Protein AF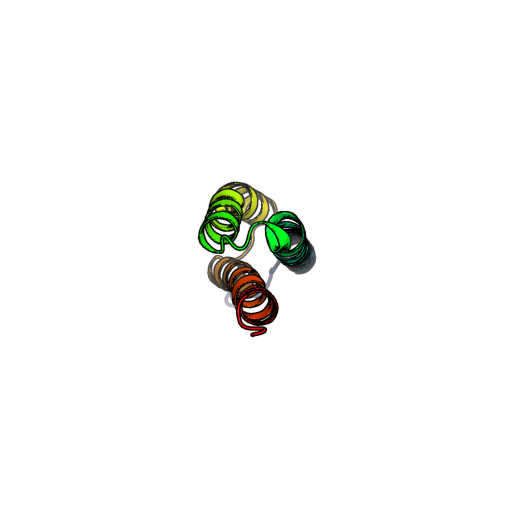-A0AAW8VV98-F1 (afdb_monomer_lite)

Foldseek 3Di:
DDPDPPPDALVVLLVVLLVVLQVQLVVLCVVCLVVLDLVSSVVSLVVCVVVSVVSCVVSVHDPVSSVVSSVVSVVSSVVSSCCSNVVD

Structure (mmCIF, N/CA/C/O backbone):
data_AF-A0AAW8VV98-F1
#
_entry.id   AF-A0AAW8VV98-F1
#
loop_
_atom_site.group_PDB
_atom_site.id
_atom_site.type_symbol
_atom_site.label_atom_id
_atom_site.label_alt_id
_atom_site.label_comp_id
_atom_site.label_asym_id
_atom_site.label_entity_id
_atom_site.label_seq_id
_atom_site.pdbx_PDB_ins_code
_atom_site.Cartn_x
_atom_site.Cartn_y
_atom_site.Cartn_z
_atom_site.occupancy
_atom_site.B_iso_or_equiv
_atom_site.auth_seq_id
_atom_site.auth_comp_id
_atom_site.auth_asym_id
_atom_site.auth_atom_id
_atom_site.pdbx_PDB_model_num
ATOM 1 N N . MET A 1 1 ? -20.405 -4.027 32.222 1.00 43.34 1 MET A N 1
ATOM 2 C CA . MET A 1 1 ? -19.677 -4.758 31.161 1.00 43.34 1 MET A CA 1
ATOM 3 C C . MET A 1 1 ? -18.615 -3.823 30.609 1.00 43.34 1 MET A C 1
ATOM 5 O O . MET A 1 1 ? -18.941 -2.704 30.246 1.00 43.34 1 MET A O 1
ATOM 9 N N . LYS A 1 2 ? -17.342 -4.216 30.690 1.00 43.38 2 LYS A N 1
ATOM 10 C CA . LYS A 1 2 ? -16.190 -3.397 30.288 1.00 43.38 2 LYS A CA 1
ATOM 11 C C . LYS A 1 2 ? -16.199 -3.316 28.757 1.00 43.38 2 LYS A C 1
ATOM 13 O O . LYS A 1 2 ? -16.185 -4.364 28.118 1.00 43.38 2 LYS A O 1
ATOM 18 N N . ASN A 1 3 ? -16.273 -2.116 28.184 1.00 47.97 3 ASN A N 1
ATOM 19 C CA . ASN A 1 3 ? -16.217 -1.910 26.735 1.00 47.97 3 ASN A CA 1
ATOM 20 C C . ASN A 1 3 ? -14.858 -2.403 26.226 1.00 47.97 3 ASN A C 1
ATOM 22 O O . ASN A 1 3 ? -13.851 -1.707 26.346 1.00 47.97 3 ASN A O 1
ATOM 26 N N . LEU A 1 4 ? -14.809 -3.643 25.738 1.00 59.28 4 LEU A N 1
ATOM 27 C CA . LEU A 1 4 ? -13.627 -4.185 25.088 1.00 59.28 4 LEU A CA 1
ATOM 28 C C . LEU A 1 4 ? -13.359 -3.326 23.840 1.00 59.28 4 LEU A C 1
ATOM 30 O O . LEU A 1 4 ? -14.280 -3.076 23.065 1.00 59.28 4 LEU A O 1
ATOM 34 N N . PRO A 1 5 ? -12.117 -2.879 23.602 1.00 56.75 5 PRO A N 1
ATOM 35 C CA . PRO A 1 5 ? -11.784 -2.010 22.467 1.00 56.75 5 PRO A CA 1
ATOM 36 C C . PRO A 1 5 ? -12.051 -2.660 21.094 1.00 56.75 5 PRO A C 1
ATOM 38 O O . PRO A 1 5 ? -11.973 -1.992 20.069 1.00 56.75 5 PRO A O 1
ATOM 41 N N . LEU A 1 6 ? -12.375 -3.957 21.073 1.00 57.94 6 LEU A N 1
ATOM 42 C CA . LEU A 1 6 ? -12.661 -4.774 19.894 1.00 57.94 6 LEU A CA 1
ATOM 43 C C . LEU A 1 6 ? -14.149 -4.797 19.498 1.00 57.94 6 LEU A C 1
ATOM 45 O O . LEU A 1 6 ? -14.470 -5.302 18.428 1.00 57.94 6 LEU A O 1
ATOM 49 N N . THR A 1 7 ? -15.069 -4.281 20.321 1.00 59.72 7 THR A N 1
ATOM 50 C CA . THR A 1 7 ? -16.516 -4.482 20.100 1.00 59.72 7 THR A CA 1
ATOM 51 C C . THR A 1 7 ? -17.093 -3.640 18.951 1.00 59.72 7 THR A C 1
ATOM 53 O O . THR A 1 7 ? -18.244 -3.833 18.580 1.00 59.72 7 THR A O 1
ATOM 56 N N . ASN A 1 8 ? -16.320 -2.717 18.363 1.00 67.69 8 ASN A N 1
ATOM 57 C CA . ASN A 1 8 ? -16.793 -1.847 17.280 1.00 67.69 8 ASN A CA 1
ATOM 58 C C . ASN A 1 8 ? -15.744 -1.671 16.168 1.00 67.69 8 ASN A C 1
ATOM 60 O O . ASN A 1 8 ? -15.354 -0.559 15.812 1.00 67.69 8 ASN A O 1
ATOM 64 N N . ILE A 1 9 ? -15.212 -2.788 15.666 1.00 74.38 9 ILE A N 1
ATOM 65 C CA . ILE A 1 9 ? -14.279 -2.774 14.535 1.00 74.38 9 ILE A CA 1
ATOM 66 C C . ILE A 1 9 ? -15.072 -2.544 13.246 1.00 74.38 9 ILE A C 1
ATOM 68 O O . ILE A 1 9 ? -15.960 -3.323 12.909 1.00 74.38 9 ILE A O 1
ATOM 72 N N . ASN A 1 10 ? -14.707 -1.508 12.488 1.00 84.62 10 ASN A N 1
ATOM 73 C CA . ASN A 1 10 ? -15.272 -1.243 11.169 1.00 84.62 10 ASN A CA 1
ATOM 74 C C . ASN A 1 10 ? -14.773 -2.271 10.137 1.00 84.62 10 ASN A C 1
ATOM 76 O O . ASN A 1 10 ? -13.828 -2.024 9.383 1.00 84.62 10 ASN A O 1
ATOM 80 N N . THR A 1 11 ? -15.406 -3.444 10.107 1.00 86.38 11 THR A N 1
ATOM 81 C CA . THR A 1 11 ? -15.037 -4.555 9.219 1.00 86.38 11 THR A CA 1
ATOM 82 C C . THR A 1 11 ? -15.123 -4.175 7.742 1.00 86.38 11 THR A C 1
ATOM 84 O O . THR A 1 11 ? -14.278 -4.592 6.955 1.00 86.38 11 THR A O 1
ATOM 87 N N . VAL A 1 12 ? -16.094 -3.343 7.355 1.00 88.44 12 VAL A N 1
ATOM 88 C CA . VAL A 1 12 ? -16.236 -2.882 5.965 1.00 88.44 12 VAL A CA 1
ATOM 89 C C . VAL A 1 12 ? -15.042 -2.015 5.573 1.00 88.44 12 VAL A C 1
ATOM 91 O O . VAL A 1 12 ? -14.401 -2.276 4.555 1.00 88.44 12 VAL A O 1
ATOM 94 N N . GLY A 1 13 ? -14.685 -1.040 6.414 1.00 88.81 13 GLY A N 1
ATOM 95 C CA . GLY A 1 13 ? -13.502 -0.205 6.205 1.00 88.81 13 GLY A CA 1
ATOM 96 C C . GLY A 1 13 ? -12.211 -1.023 6.129 1.00 88.81 13 GLY A C 1
ATOM 97 O O . GLY A 1 13 ? -11.365 -0.761 5.276 1.00 88.81 13 GLY A O 1
ATOM 98 N N . LEU A 1 14 ? -12.086 -2.067 6.954 1.00 89.62 14 LEU A N 1
ATOM 99 C CA . LEU A 1 14 ? -10.946 -2.985 6.904 1.00 89.62 14 LEU A CA 1
ATOM 100 C C . LEU A 1 14 ? -10.829 -3.700 5.562 1.00 89.62 14 LEU A C 1
ATOM 102 O O . LEU A 1 14 ? -9.751 -3.709 4.969 1.00 89.62 14 LEU A O 1
ATOM 106 N N . VAL A 1 15 ? -11.927 -4.285 5.081 1.00 91.81 15 VAL A N 1
ATOM 107 C CA . VAL A 1 15 ? -11.942 -5.002 3.800 1.00 91.81 15 VAL A CA 1
ATOM 108 C C . VAL A 1 15 ? -11.610 -4.050 2.655 1.00 91.81 15 VAL A C 1
ATOM 110 O O . VAL A 1 15 ? -10.798 -4.392 1.798 1.00 91.81 15 VAL A O 1
ATOM 113 N N . VAL A 1 16 ? -12.165 -2.836 2.665 1.00 93.25 16 VAL A N 1
ATOM 114 C CA . VAL A 1 16 ? -11.875 -1.816 1.649 1.00 93.25 16 VAL A CA 1
ATOM 115 C C . VAL A 1 16 ? -10.391 -1.452 1.648 1.00 93.25 16 VAL A C 1
ATOM 117 O O . VAL A 1 16 ? -9.742 -1.537 0.607 1.00 93.25 16 VAL A O 1
ATOM 120 N N . VAL A 1 17 ? -9.821 -1.103 2.804 1.00 93.19 1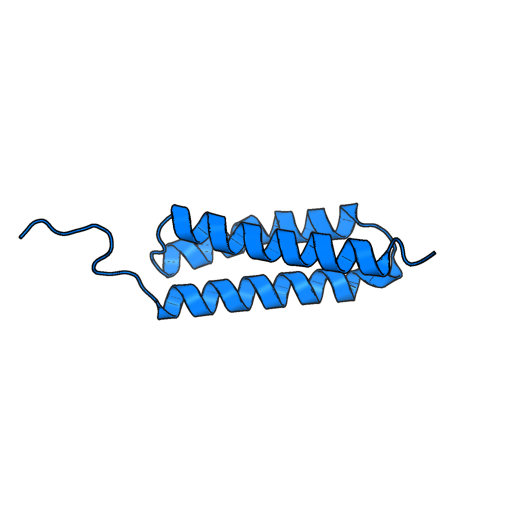7 VAL A N 1
ATOM 121 C CA . VAL A 1 17 ? -8.404 -0.716 2.903 1.00 93.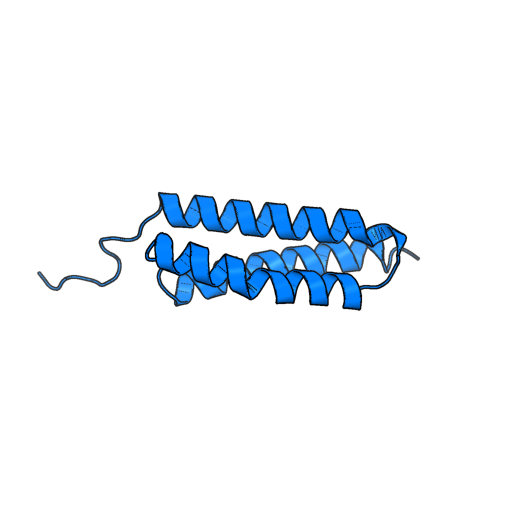19 17 VAL A CA 1
ATOM 122 C C . VAL A 1 17 ? -7.478 -1.879 2.536 1.00 93.19 17 VAL A C 1
ATOM 124 O O . VAL A 1 17 ? -6.476 -1.675 1.843 1.00 93.19 17 VAL A O 1
ATOM 127 N N . PHE A 1 18 ? -7.838 -3.107 2.913 1.00 93.56 18 PHE A N 1
ATOM 128 C CA . PHE A 1 18 ? -7.118 -4.312 2.513 1.00 93.56 18 PHE A CA 1
ATOM 129 C C . PHE A 1 18 ? -7.122 -4.507 0.994 1.00 93.56 18 PHE A C 1
ATOM 131 O O . PHE A 1 18 ? -6.054 -4.648 0.396 1.00 93.56 18 PHE A O 1
ATOM 138 N N . LEU A 1 19 ? -8.289 -4.447 0.350 1.00 95.38 19 LEU A N 1
ATOM 139 C CA . LEU A 1 19 ? -8.400 -4.592 -1.103 1.00 95.38 19 LEU A CA 1
ATOM 140 C C . LEU A 1 19 ? -7.624 -3.502 -1.844 1.00 95.38 19 LEU A C 1
ATOM 142 O O . LEU A 1 19 ? -6.895 -3.821 -2.781 1.00 95.38 19 LEU A O 1
ATOM 146 N N . ILE A 1 20 ? -7.712 -2.241 -1.407 1.00 94.88 20 ILE A N 1
ATOM 147 C CA . ILE A 1 20 ? -6.943 -1.144 -2.014 1.00 94.88 20 ILE A CA 1
ATOM 148 C C . ILE A 1 20 ? -5.442 -1.428 -1.897 1.00 94.88 20 ILE A C 1
ATOM 150 O O . ILE A 1 20 ? -4.722 -1.289 -2.883 1.00 94.88 20 ILE A O 1
ATOM 154 N N . THR A 1 21 ? -4.976 -1.873 -0.729 1.00 95.50 21 THR A N 1
ATOM 155 C CA . THR A 1 21 ? -3.557 -2.184 -0.495 1.00 95.50 21 THR A CA 1
ATOM 156 C C . THR A 1 21 ? -3.078 -3.316 -1.405 1.00 95.50 21 THR A C 1
ATOM 158 O O . THR A 1 21 ? -2.033 -3.201 -2.047 1.00 95.50 21 THR A O 1
ATOM 161 N N . VAL A 1 22 ? -3.861 -4.393 -1.513 1.00 94.25 22 VAL A N 1
ATOM 162 C CA . VAL A 1 22 ? -3.561 -5.543 -2.379 1.00 94.25 22 VAL A CA 1
ATOM 163 C C . VAL A 1 22 ? -3.537 -5.132 -3.849 1.00 94.25 22 VAL A C 1
ATOM 165 O O . VAL A 1 22 ? -2.575 -5.437 -4.556 1.00 94.25 22 VAL A O 1
ATOM 168 N N . ILE A 1 23 ? -4.565 -4.418 -4.315 1.00 94.75 23 ILE A N 1
ATOM 169 C CA . ILE A 1 23 ? -4.655 -3.941 -5.700 1.00 94.75 23 ILE A CA 1
ATOM 170 C C . ILE A 1 23 ? -3.467 -3.033 -6.007 1.00 94.75 23 ILE A C 1
ATOM 172 O O . ILE A 1 23 ? -2.794 -3.231 -7.018 1.00 94.75 23 ILE A O 1
ATOM 176 N N . TYR A 1 24 ? -3.163 -2.085 -5.120 1.00 94.25 24 TYR A N 1
ATOM 177 C CA . TYR A 1 24 ? -2.039 -1.175 -5.293 1.00 94.25 24 TYR A CA 1
ATOM 178 C C . TYR A 1 24 ? -0.714 -1.938 -5.400 1.00 94.25 24 TYR A C 1
ATOM 180 O O . TYR A 1 24 ? 0.028 -1.737 -6.362 1.00 94.25 24 TYR A O 1
ATOM 188 N N . ALA A 1 25 ? -0.451 -2.868 -4.476 1.00 92.06 25 ALA A N 1
ATOM 189 C CA . ALA A 1 25 ? 0.741 -3.714 -4.480 1.00 92.06 25 ALA A CA 1
ATOM 190 C C . ALA A 1 25 ? 0.890 -4.507 -5.793 1.00 92.06 25 ALA A C 1
ATOM 192 O O . ALA A 1 25 ? 1.971 -4.544 -6.384 1.00 92.06 25 ALA A O 1
ATOM 193 N N . VAL A 1 26 ? -0.194 -5.104 -6.295 1.00 91.12 26 VAL A N 1
ATOM 194 C CA . VAL A 1 26 ? -0.182 -5.843 -7.567 1.00 91.12 26 VAL A CA 1
ATOM 195 C C . VAL A 1 26 ? 0.089 -4.912 -8.751 1.00 91.12 26 VAL A C 1
ATOM 197 O O . VAL A 1 26 ? 0.928 -5.229 -9.599 1.00 91.12 26 VAL A O 1
ATOM 200 N N . VAL A 1 27 ? -0.579 -3.757 -8.801 1.00 91.75 27 VAL A N 1
ATOM 201 C CA . VAL A 1 27 ? -0.440 -2.778 -9.888 1.00 91.75 27 VAL A CA 1
ATOM 202 C C . VAL A 1 27 ? 0.985 -2.245 -9.972 1.00 91.75 27 VAL A C 1
ATOM 204 O O . VAL A 1 27 ? 1.545 -2.206 -11.068 1.00 91.75 27 VAL A O 1
ATOM 207 N N . ILE A 1 28 ? 1.607 -1.863 -8.851 1.00 91.12 28 ILE A N 1
ATOM 208 C CA . ILE A 1 28 ? 2.964 -1.299 -8.891 1.00 91.12 28 ILE A CA 1
ATOM 209 C C . ILE A 1 28 ? 4.002 -2.328 -9.326 1.00 91.12 28 ILE A C 1
ATOM 211 O O . ILE A 1 28 ? 4.902 -1.972 -10.091 1.00 91.12 28 ILE A O 1
ATOM 215 N N . VAL A 1 29 ? 3.852 -3.585 -8.892 1.00 88.62 29 VAL A N 1
ATOM 216 C CA . VAL A 1 29 ? 4.745 -4.670 -9.301 1.00 88.62 29 VAL A CA 1
ATOM 217 C C . VAL A 1 29 ? 4.587 -4.916 -10.792 1.00 88.62 29 VAL A C 1
ATOM 219 O O . VAL A 1 29 ? 5.584 -4.981 -11.499 1.00 88.62 29 VAL A O 1
ATOM 222 N N . TYR A 1 30 ? 3.353 -4.994 -11.294 1.00 87.38 30 TYR A N 1
ATOM 223 C CA . TYR A 1 30 ? 3.111 -5.217 -12.717 1.00 87.38 30 TYR A CA 1
ATOM 224 C C . TYR A 1 30 ? 3.618 -4.053 -13.578 1.00 87.38 30 TYR A C 1
ATOM 226 O O . TYR A 1 30 ? 4.285 -4.281 -14.582 1.00 87.38 30 TYR A O 1
ATOM 234 N N . LYS A 1 31 ? 3.361 -2.807 -13.163 1.00 88.19 31 LYS A N 1
ATOM 235 C CA . LYS A 1 31 ? 3.758 -1.592 -13.893 1.00 88.19 31 LYS A CA 1
ATOM 236 C C . LYS A 1 31 ? 5.276 -1.427 -14.013 1.00 88.19 31 LYS A C 1
ATOM 238 O O . LYS A 1 31 ? 5.744 -0.835 -14.980 1.00 88.19 31 LYS A O 1
ATOM 243 N N . HIS A 1 32 ? 6.038 -1.914 -13.036 1.00 84.94 32 HIS A N 1
ATOM 244 C CA . HIS A 1 32 ? 7.495 -1.753 -12.998 1.00 84.94 32 HIS A CA 1
ATOM 245 C C . HIS A 1 32 ? 8.263 -3.063 -13.210 1.00 84.94 32 HIS A C 1
ATOM 247 O O . HIS A 1 32 ? 9.490 -3.047 -13.135 1.00 84.94 32 HIS A O 1
ATOM 253 N N . ARG A 1 33 ? 7.579 -4.177 -13.515 1.00 78.00 33 ARG A N 1
ATOM 254 C CA . ARG A 1 33 ? 8.212 -5.493 -13.717 1.00 78.00 33 ARG A CA 1
ATOM 255 C C . ARG A 1 33 ? 9.286 -5.469 -14.809 1.00 78.00 33 ARG A C 1
ATOM 257 O O . ARG A 1 33 ? 10.313 -6.110 -14.660 1.00 78.00 33 ARG A O 1
ATOM 264 N N . ASP A 1 34 ? 9.063 -4.693 -15.870 1.00 77.12 34 ASP A N 1
ATOM 265 C CA . ASP A 1 34 ? 9.936 -4.677 -17.049 1.00 77.12 34 ASP A CA 1
ATOM 266 C C . ASP A 1 34 ? 11.195 -3.828 -16.823 1.00 77.12 34 ASP A C 1
ATOM 268 O O . ASP A 1 34 ? 12.198 -3.996 -17.508 1.00 77.12 34 ASP A O 1
ATOM 272 N N . ARG A 1 35 ? 11.167 -2.915 -15.841 1.00 73.31 35 ARG A N 1
ATOM 273 C CA . ARG A 1 35 ? 12.303 -2.034 -15.531 1.00 73.31 35 ARG A CA 1
ATOM 274 C C . ARG A 1 35 ? 13.382 -2.723 -14.702 1.00 73.31 35 ARG A C 1
ATOM 276 O O . ARG A 1 35 ? 14.443 -2.137 -14.524 1.00 73.31 35 ARG A O 1
ATOM 283 N N . ASN A 1 36 ? 13.102 -3.920 -14.177 1.00 65.44 36 ASN A N 1
ATOM 284 C CA . ASN A 1 36 ? 14.009 -4.699 -13.334 1.00 65.44 36 ASN A CA 1
ATOM 285 C C . ASN A 1 36 ? 14.662 -3.880 -12.194 1.00 65.44 36 ASN A C 1
ATOM 287 O O . ASN A 1 36 ? 15.744 -4.212 -11.715 1.00 65.44 36 ASN A O 1
ATOM 291 N N . ASP A 1 37 ? 13.972 -2.845 -11.691 1.00 79.00 37 ASP A N 1
ATOM 292 C CA . ASP A 1 37 ? 14.410 -2.043 -10.545 1.00 79.00 37 ASP A CA 1
ATOM 293 C C . ASP A 1 37 ? 13.447 -2.213 -9.366 1.00 79.00 37 ASP A C 1
ATOM 295 O O . ASP A 1 37 ? 12.412 -1.548 -9.242 1.00 79.00 37 ASP A O 1
ATOM 299 N N . ILE A 1 38 ? 13.820 -3.112 -8.456 1.00 81.44 38 ILE A N 1
ATOM 300 C CA . ILE A 1 38 ? 13.042 -3.397 -7.253 1.00 81.44 38 ILE A CA 1
ATOM 301 C C . ILE A 1 38 ? 12.974 -2.178 -6.322 1.00 81.44 38 ILE A C 1
ATOM 303 O O . ILE A 1 38 ? 11.966 -1.972 -5.643 1.00 81.44 38 ILE A O 1
ATOM 307 N N . ARG A 1 39 ? 13.999 -1.310 -6.322 1.00 85.62 39 ARG A N 1
ATOM 308 C CA . ARG A 1 39 ? 14.019 -0.103 -5.480 1.00 85.62 39 ARG A CA 1
ATOM 309 C C . ARG A 1 39 ? 12.930 0.862 -5.919 1.00 85.62 39 ARG A C 1
ATOM 311 O O . ARG A 1 39 ? 12.324 1.516 -5.071 1.00 85.62 39 ARG A O 1
ATOM 318 N N . GLN A 1 40 ? 12.653 0.937 -7.220 1.00 86.69 40 GLN A N 1
ATOM 319 C CA . GLN A 1 40 ? 11.566 1.760 -7.737 1.00 86.69 40 GLN A CA 1
ATOM 320 C C . GLN A 1 40 ? 10.201 1.250 -7.253 1.00 86.69 40 GLN A C 1
ATOM 322 O O . GLN A 1 40 ? 9.384 2.058 -6.813 1.00 86.69 40 GLN A O 1
ATOM 327 N N . ILE A 1 41 ? 9.979 -0.070 -7.237 1.00 88.62 41 ILE A N 1
ATOM 328 C CA . ILE A 1 41 ? 8.746 -0.676 -6.702 1.00 88.62 41 ILE A CA 1
ATOM 329 C C . ILE A 1 41 ? 8.564 -0.320 -5.220 1.00 88.62 41 ILE A C 1
ATOM 331 O O . ILE A 1 41 ? 7.496 0.152 -4.828 1.00 88.62 41 ILE A O 1
ATOM 335 N N . TYR A 1 42 ? 9.618 -0.460 -4.408 1.00 88.25 42 TYR A N 1
ATOM 336 C CA . TYR A 1 42 ? 9.569 -0.086 -2.991 1.00 88.25 42 TYR A CA 1
ATOM 337 C C . TYR A 1 42 ? 9.304 1.397 -2.770 1.00 88.25 42 TYR A C 1
ATOM 339 O O . TYR A 1 42 ? 8.515 1.733 -1.895 1.00 88.25 42 TYR A O 1
ATOM 347 N N . LYS A 1 43 ? 9.918 2.288 -3.556 1.00 91.50 43 LYS A N 1
ATOM 348 C CA . LYS A 1 43 ? 9.675 3.735 -3.444 1.00 91.50 43 LYS A CA 1
ATOM 349 C C . LYS A 1 43 ? 8.212 4.087 -3.698 1.00 91.50 43 LYS A C 1
ATOM 351 O O . LYS A 1 43 ? 7.643 4.869 -2.942 1.00 91.50 43 LYS A O 1
ATOM 356 N N . TRP A 1 44 ? 7.595 3.492 -4.719 1.00 91.50 44 TRP A N 1
ATOM 357 C CA . TRP A 1 44 ? 6.169 3.695 -4.987 1.00 91.50 44 TRP A CA 1
ATOM 358 C C . TRP A 1 44 ? 5.293 3.159 -3.858 1.00 91.50 44 TRP A C 1
ATOM 360 O O . TRP A 1 44 ? 4.372 3.849 -3.428 1.00 91.50 44 TRP A O 1
ATOM 370 N N . TYR A 1 45 ? 5.614 1.979 -3.323 1.00 92.31 45 TYR A N 1
ATOM 371 C CA . TYR A 1 45 ? 4.890 1.443 -2.174 1.00 92.31 45 TYR A CA 1
ATOM 372 C C . TYR A 1 45 ? 5.039 2.308 -0.920 1.00 92.31 45 TYR A C 1
ATOM 374 O O . TYR A 1 45 ? 4.060 2.572 -0.234 1.00 92.31 45 TYR A O 1
ATOM 382 N N . LEU A 1 46 ? 6.242 2.819 -0.656 1.00 92.81 46 LEU A N 1
ATOM 383 C CA . LEU A 1 46 ? 6.487 3.747 0.444 1.00 92.81 46 LEU A CA 1
ATOM 384 C C . LEU A 1 46 ? 5.687 5.045 0.262 1.00 92.81 46 LEU A C 1
ATOM 386 O O . LEU A 1 46 ? 5.137 5.571 1.223 1.00 92.81 46 LEU A O 1
ATOM 390 N N . GLY A 1 47 ? 5.572 5.536 -0.976 1.00 91.62 47 GLY A N 1
ATOM 391 C CA . GLY A 1 47 ? 4.727 6.684 -1.314 1.00 91.62 47 GLY A CA 1
ATOM 392 C C . GLY A 1 47 ? 3.235 6.442 -1.056 1.00 91.62 47 GLY A C 1
ATOM 393 O O . GLY A 1 47 ? 2.513 7.379 -0.721 1.00 91.62 47 GLY A O 1
ATOM 394 N N . TYR A 1 48 ? 2.774 5.191 -1.139 1.00 91.62 48 TYR A N 1
ATOM 395 C CA . TYR A 1 48 ? 1.402 4.800 -0.801 1.00 91.62 48 TYR A CA 1
ATOM 396 C C . TYR A 1 48 ? 1.103 4.819 0.706 1.00 91.62 48 TYR A C 1
ATOM 398 O O . TYR A 1 48 ? -0.064 4.826 1.096 1.00 91.62 48 TYR A O 1
ATOM 406 N N . LEU A 1 49 ? 2.118 4.926 1.570 1.00 92.44 49 LEU A N 1
ATOM 407 C CA . LEU A 1 49 ? 1.916 5.042 3.016 1.00 92.44 49 LEU A CA 1
ATOM 408 C C . LEU A 1 49 ? 1.018 6.232 3.390 1.00 92.44 49 LEU A C 1
ATOM 410 O O . LEU A 1 49 ? 0.145 6.099 4.242 1.00 92.44 49 LEU A O 1
ATOM 414 N N . LEU A 1 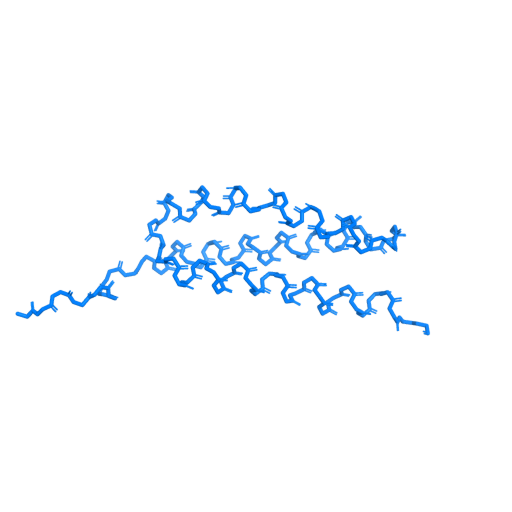50 ? 1.192 7.382 2.733 1.00 92.88 50 LEU A N 1
ATOM 415 C CA . LEU A 1 50 ? 0.383 8.578 2.987 1.00 92.88 50 LEU A CA 1
ATOM 416 C C . LEU A 1 50 ? -1.116 8.355 2.713 1.00 92.88 50 LEU A C 1
ATOM 418 O O . LEU A 1 50 ? -1.908 8.507 3.646 1.00 92.88 50 LEU A O 1
ATOM 422 N N . PRO A 1 51 ? -1.545 7.963 1.495 1.00 92.75 51 PRO A N 1
ATOM 423 C CA . PRO A 1 51 ? -2.957 7.692 1.235 1.00 92.75 51 PRO A CA 1
ATOM 424 C C . PRO A 1 51 ? -3.498 6.532 2.082 1.00 92.75 51 PRO A C 1
ATOM 426 O O . PRO A 1 51 ? -4.659 6.573 2.486 1.00 92.75 51 PRO A O 1
ATOM 429 N N . PHE A 1 52 ? -2.669 5.536 2.410 1.00 93.44 52 PHE A N 1
ATOM 430 C CA . PHE A 1 52 ? -3.043 4.448 3.312 1.00 93.44 52 PHE A CA 1
ATOM 431 C C . PHE A 1 52 ? -3.389 4.943 4.726 1.00 93.44 52 PHE A C 1
ATOM 433 O O . PHE A 1 52 ? -4.423 4.556 5.275 1.00 93.44 52 PHE A O 1
ATOM 440 N N . ILE A 1 53 ? -2.561 5.818 5.306 1.00 92.50 53 ILE A N 1
ATOM 441 C CA . ILE A 1 53 ? -2.806 6.405 6.632 1.00 92.50 53 ILE A CA 1
ATOM 442 C C . ILE A 1 53 ? -4.086 7.245 6.612 1.00 92.50 53 ILE A C 1
ATOM 444 O O . ILE A 1 53 ? -4.926 7.091 7.496 1.00 92.50 53 ILE A O 1
ATOM 448 N N . VAL A 1 54 ? -4.274 8.079 5.583 1.00 93.25 54 VAL A N 1
ATOM 449 C CA . VAL A 1 54 ? -5.478 8.915 5.441 1.00 93.25 54 VAL A CA 1
ATOM 450 C C . VAL A 1 54 ? -6.742 8.054 5.370 1.00 93.25 54 VAL A C 1
ATOM 452 O O . VAL A 1 54 ? -7.680 8.281 6.133 1.00 93.25 54 VAL A O 1
ATOM 455 N N . LEU A 1 55 ? -6.756 7.021 4.521 1.00 91.00 55 LEU A N 1
ATOM 456 C CA . LEU A 1 55 ? -7.875 6.075 4.435 1.00 91.00 55 LEU A CA 1
ATOM 457 C C . LEU A 1 55 ? -8.122 5.378 5.777 1.00 91.00 55 LEU A C 1
ATOM 459 O O . LEU A 1 55 ? -9.262 5.261 6.222 1.00 91.00 55 LEU A O 1
ATOM 463 N N . SER A 1 56 ? -7.056 4.954 6.449 1.00 87.94 56 SER A N 1
ATOM 464 C CA . SER A 1 56 ? -7.158 4.257 7.728 1.00 87.94 56 SER A CA 1
ATOM 465 C C . SER A 1 56 ? -7.730 5.133 8.846 1.00 87.94 56 SER A C 1
ATOM 467 O O . SER A 1 56 ? -8.467 4.628 9.696 1.00 87.94 56 SER A O 1
ATOM 469 N N . MET A 1 57 ? -7.437 6.437 8.827 1.00 89.38 57 MET A N 1
ATOM 470 C CA . MET A 1 57 ? -8.043 7.422 9.727 1.00 89.38 57 MET A CA 1
ATOM 471 C C . MET A 1 57 ? -9.531 7.626 9.421 1.00 89.38 57 MET A C 1
ATOM 473 O O . MET A 1 57 ? -10.337 7.580 10.348 1.00 89.38 57 MET A O 1
ATOM 477 N N . ILE A 1 58 ? -9.900 7.781 8.141 1.00 89.81 58 ILE A N 1
ATOM 478 C CA . ILE A 1 58 ? -11.300 7.944 7.699 1.00 89.81 58 ILE A CA 1
ATOM 479 C C . ILE A 1 58 ? -1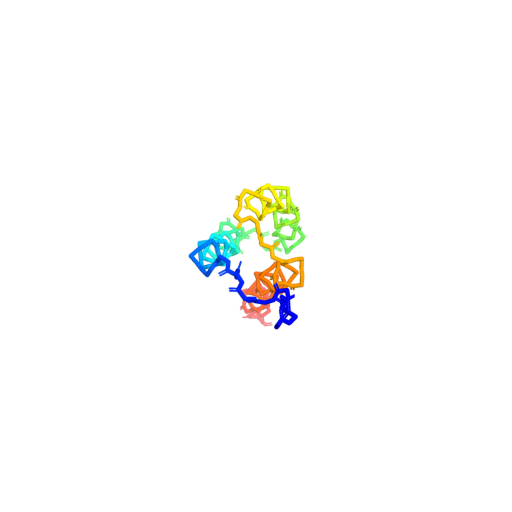2.157 6.747 8.127 1.00 89.81 58 ILE A C 1
ATOM 481 O O . ILE A 1 58 ? -13.282 6.913 8.588 1.00 89.81 58 ILE A O 1
ATOM 485 N N . PHE A 1 59 ? -11.624 5.532 8.001 1.00 86.94 59 PHE A N 1
ATOM 486 C CA . PHE A 1 59 ? -12.340 4.313 8.374 1.00 86.94 59 PHE A CA 1
ATOM 487 C C . PHE A 1 59 ? -12.252 3.963 9.865 1.00 86.94 59 PHE A C 1
ATOM 489 O O . PHE A 1 59 ? -12.824 2.948 10.270 1.00 86.94 59 PHE A O 1
ATOM 496 N N . HIS A 1 60 ? -11.575 4.785 10.675 1.00 86.38 60 HIS A N 1
ATOM 497 C CA . HIS A 1 60 ? -11.365 4.566 12.109 1.00 86.38 60 HIS A CA 1
ATOM 498 C C . HIS A 1 60 ? -10.761 3.187 12.425 1.00 86.38 60 HIS A C 1
ATOM 500 O O . HIS A 1 60 ? -11.193 2.483 13.340 1.00 86.38 60 HIS A O 1
ATOM 506 N N . LEU A 1 61 ? -9.762 2.770 11.643 1.00 85.56 61 LEU A N 1
ATOM 507 C CA . LEU A 1 61 ? -9.137 1.460 11.807 1.00 85.56 61 LEU A CA 1
ATOM 508 C C . LEU A 1 61 ? -8.231 1.422 13.042 1.00 85.56 61 LEU A C 1
ATOM 510 O O . LEU A 1 61 ? -7.534 2.387 13.345 1.00 85.56 61 LEU A O 1
ATOM 514 N N . GLN A 1 62 ? -8.161 0.278 13.721 1.00 88.69 62 GLN A N 1
ATOM 515 C CA . GLN A 1 62 ? -7.198 0.082 14.807 1.00 88.69 62 GLN A CA 1
ATOM 516 C C . GLN A 1 62 ? -5.768 -0.006 14.262 1.00 88.69 62 GLN A C 1
ATOM 518 O O . GLN A 1 62 ? -5.512 -0.751 13.317 1.00 88.69 62 GLN A O 1
ATOM 523 N N . ILE A 1 63 ? -4.823 0.684 14.910 1.00 85.31 63 ILE A N 1
ATOM 524 C CA . ILE A 1 63 ? -3.413 0.783 14.483 1.00 85.31 63 ILE A CA 1
ATOM 525 C C . ILE A 1 63 ? -2.779 -0.596 14.250 1.00 85.31 63 ILE A C 1
ATOM 527 O O . ILE A 1 63 ? -2.112 -0.802 13.240 1.00 85.31 63 ILE A O 1
ATOM 531 N N . ALA A 1 64 ? -3.030 -1.567 15.135 1.00 86.06 64 ALA A N 1
ATOM 532 C CA . ALA A 1 64 ? -2.498 -2.922 14.984 1.00 86.06 64 ALA A CA 1
ATOM 533 C C . ALA A 1 64 ? -2.939 -3.579 13.661 1.00 86.06 64 ALA A C 1
ATOM 535 O O . ALA A 1 64 ? -2.135 -4.212 12.977 1.00 86.06 64 ALA A O 1
ATOM 536 N N . ILE A 1 65 ? -4.199 -3.378 13.263 1.00 86.81 65 ILE A N 1
ATOM 537 C CA . ILE A 1 65 ? -4.742 -3.939 12.023 1.00 86.81 65 ILE A CA 1
ATOM 538 C C . ILE A 1 65 ? -4.232 -3.158 10.807 1.00 86.81 65 ILE A C 1
ATOM 540 O O . ILE A 1 65 ? -3.905 -3.764 9.789 1.00 86.81 65 ILE A O 1
ATOM 544 N N . GLN A 1 66 ? -4.088 -1.833 10.923 1.00 89.88 66 GLN A N 1
ATOM 545 C CA . GLN A 1 66 ? -3.477 -1.007 9.876 1.00 89.88 66 GLN A CA 1
ATOM 546 C C . GLN A 1 66 ? -2.062 -1.501 9.538 1.00 89.88 66 GLN A C 1
ATOM 548 O O . GLN A 1 66 ? -1.746 -1.731 8.372 1.00 89.88 66 GLN A O 1
ATOM 553 N N . ILE A 1 67 ? -1.230 -1.737 10.558 1.00 91.06 67 ILE A N 1
ATOM 554 C CA . ILE A 1 67 ? 0.127 -2.266 10.376 1.00 91.06 67 ILE A CA 1
ATOM 555 C C . ILE A 1 67 ? 0.076 -3.629 9.673 1.00 91.06 67 ILE A C 1
ATOM 557 O O . ILE A 1 67 ? 0.811 -3.847 8.712 1.00 91.06 67 ILE A O 1
ATOM 561 N N . GLY A 1 68 ? -0.824 -4.521 10.097 1.00 92.69 68 GLY A N 1
ATOM 562 C CA . GLY A 1 68 ? -0.998 -5.835 9.472 1.00 92.69 68 GLY A CA 1
ATOM 563 C C . GLY A 1 68 ? -1.357 -5.758 7.985 1.00 92.69 68 GLY A C 1
ATOM 564 O O . GLY A 1 68 ? -0.732 -6.434 7.167 1.00 92.69 68 GLY A O 1
ATOM 565 N N . ILE A 1 69 ? -2.309 -4.896 7.613 1.00 92.75 69 ILE A N 1
ATOM 566 C CA . ILE A 1 69 ? -2.704 -4.700 6.209 1.00 92.75 69 ILE A CA 1
ATOM 567 C C . ILE A 1 69 ? -1.530 -4.153 5.391 1.00 92.75 69 ILE A C 1
ATOM 569 O O . ILE A 1 69 ? -1.232 -4.666 4.309 1.00 92.75 69 ILE A O 1
ATOM 573 N N . TYR A 1 70 ? -0.834 -3.146 5.916 1.00 93.44 70 TYR A N 1
ATOM 574 C CA . TYR A 1 70 ? 0.292 -2.541 5.216 1.00 93.44 70 TYR A CA 1
ATOM 575 C C . TYR A 1 70 ? 1.457 -3.529 5.028 1.00 93.44 70 TYR A C 1
ATOM 577 O O . TYR A 1 70 ? 2.085 -3.567 3.967 1.00 93.44 70 TYR A O 1
ATOM 585 N N . LEU A 1 71 ? 1.728 -4.387 6.015 1.00 93.12 71 LEU A N 1
ATOM 586 C CA . LEU A 1 71 ? 2.729 -5.449 5.887 1.00 93.12 71 LEU A CA 1
ATOM 587 C C . LEU A 1 71 ? 2.299 -6.539 4.896 1.00 93.12 71 LEU A C 1
ATOM 589 O O . LEU A 1 71 ? 3.143 -7.046 4.157 1.00 93.12 71 LEU A O 1
ATOM 593 N N . ALA A 1 72 ? 1.006 -6.863 4.811 1.00 93.19 72 ALA A N 1
ATOM 594 C CA . ALA A 1 72 ? 0.500 -7.824 3.831 1.00 93.19 72 ALA A CA 1
ATOM 595 C C . ALA A 1 72 ? 0.773 -7.363 2.387 1.00 93.19 72 ALA A C 1
ATOM 597 O O . ALA A 1 72 ? 1.260 -8.148 1.569 1.00 93.19 72 ALA A O 1
ATOM 598 N N . GLY A 1 73 ? 0.554 -6.080 2.079 1.00 92.00 73 GLY A N 1
ATOM 599 C CA . GLY A 1 73 ? 0.908 -5.517 0.771 1.00 92.00 73 GLY A CA 1
ATOM 600 C C . GLY A 1 73 ? 2.416 -5.548 0.490 1.00 92.00 73 GLY A C 1
ATOM 601 O O . GLY A 1 73 ? 2.831 -5.916 -0.612 1.00 92.00 73 GLY A O 1
ATOM 602 N N . ALA A 1 74 ? 3.251 -5.272 1.500 1.00 91.31 74 ALA A N 1
ATOM 603 C CA . ALA A 1 74 ? 4.705 -5.402 1.383 1.00 91.31 74 ALA A CA 1
ATOM 604 C C . ALA A 1 74 ? 5.129 -6.855 1.092 1.00 91.31 74 ALA A C 1
ATOM 606 O O . ALA A 1 74 ? 6.000 -7.093 0.252 1.00 91.31 74 ALA A O 1
ATOM 607 N N . GLY A 1 75 ? 4.476 -7.829 1.731 1.00 90.19 75 GLY A N 1
ATOM 608 C CA . GLY A 1 75 ? 4.678 -9.256 1.480 1.00 90.19 75 GLY A CA 1
ATOM 609 C C . GLY A 1 75 ? 4.347 -9.660 0.040 1.00 90.19 75 GLY A C 1
ATOM 610 O O . GLY A 1 75 ? 5.115 -10.395 -0.584 1.00 90.19 75 GLY A O 1
ATOM 611 N N . ILE A 1 76 ? 3.260 -9.126 -0.531 1.00 89.88 76 ILE A N 1
ATOM 612 C CA . ILE A 1 76 ? 2.901 -9.345 -1.945 1.00 89.88 76 ILE A CA 1
ATOM 613 C C . ILE A 1 76 ? 4.007 -8.832 -2.868 1.00 89.88 76 ILE A C 1
ATOM 615 O O . ILE A 1 76 ? 4.398 -9.530 -3.807 1.00 89.88 76 ILE A O 1
ATOM 619 N N . ILE A 1 77 ? 4.527 -7.635 -2.591 1.00 90.25 77 ILE A N 1
ATOM 620 C CA . ILE A 1 77 ? 5.607 -7.028 -3.374 1.00 90.25 77 ILE A CA 1
ATOM 621 C C . ILE A 1 77 ? 6.867 -7.876 -3.299 1.00 90.25 77 ILE A C 1
ATOM 623 O O . ILE A 1 77 ? 7.430 -8.189 -4.345 1.00 90.25 77 ILE A O 1
ATOM 627 N N . LEU A 1 78 ? 7.276 -8.281 -2.096 1.00 86.81 78 LEU A N 1
ATOM 628 C CA . LEU A 1 78 ? 8.433 -9.149 -1.870 1.00 86.81 78 LEU A CA 1
ATOM 629 C C . LEU A 1 78 ? 8.308 -10.452 -2.661 1.00 86.81 78 LEU A C 1
ATOM 631 O O . LEU A 1 78 ? 9.187 -10.794 -3.449 1.00 86.81 78 LEU A O 1
ATOM 635 N N . HIS A 1 79 ? 7.187 -11.154 -2.498 1.00 84.62 79 HIS A N 1
ATOM 636 C CA . HIS A 1 79 ? 6.979 -12.458 -3.114 1.00 84.62 79 HIS A CA 1
ATOM 637 C C . HIS A 1 79 ? 6.909 -12.376 -4.646 1.00 84.62 79 HIS A C 1
ATOM 639 O O . HIS A 1 79 ? 7.557 -13.155 -5.351 1.00 84.62 79 HIS A O 1
ATOM 645 N N . ARG A 1 80 ? 6.147 -11.416 -5.189 1.00 78.31 80 ARG A N 1
ATOM 646 C CA . ARG A 1 80 ? 6.017 -11.251 -6.643 1.00 78.31 80 ARG A CA 1
ATOM 647 C C . ARG A 1 80 ? 7.294 -10.713 -7.276 1.00 78.31 80 ARG A C 1
ATOM 649 O O . ARG A 1 80 ? 7.673 -11.219 -8.328 1.00 78.31 80 ARG A O 1
ATOM 656 N N . SER A 1 81 ? 7.957 -9.737 -6.657 1.00 73.19 81 SER A N 1
ATOM 657 C CA . SER A 1 81 ? 9.220 -9.202 -7.178 1.00 73.19 81 SER A CA 1
ATOM 658 C C . SER A 1 81 ? 10.294 -10.286 -7.167 1.00 73.19 81 SER A C 1
ATOM 660 O O . SER A 1 81 ? 10.947 -10.482 -8.180 1.00 73.19 81 SER A O 1
ATOM 662 N N . ASN A 1 82 ? 10.399 -11.102 -6.114 1.00 71.81 82 ASN A N 1
ATOM 663 C CA . ASN A 1 82 ? 11.351 -12.215 -6.114 1.00 71.81 82 ASN A CA 1
ATOM 664 C C . ASN A 1 82 ? 11.142 -13.158 -7.319 1.00 71.81 82 ASN A C 1
ATOM 666 O O . ASN A 1 82 ? 12.084 -13.500 -8.027 1.00 71.81 82 ASN A O 1
ATOM 670 N N . ARG A 1 83 ? 9.884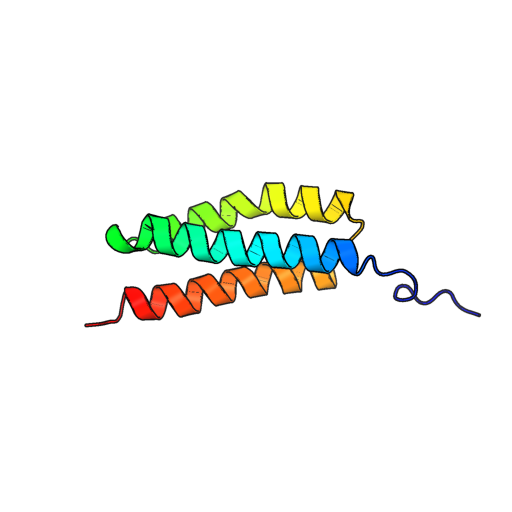 -13.505 -7.622 1.00 71.19 83 ARG A N 1
ATOM 671 C CA . ARG A 1 83 ? 9.548 -14.385 -8.754 1.00 71.19 83 ARG A CA 1
ATOM 672 C C . ARG A 1 83 ? 9.839 -13.776 -10.129 1.00 71.19 83 ARG A C 1
ATOM 674 O O . ARG A 1 83 ? 10.128 -14.525 -11.057 1.00 71.19 83 ARG A O 1
ATOM 681 N N . TYR A 1 84 ? 9.690 -12.462 -10.293 1.00 64.12 84 TYR A N 1
ATOM 682 C CA . TYR A 1 84 ? 9.961 -11.801 -11.574 1.00 64.12 84 TYR A CA 1
ATOM 683 C C . TYR A 1 84 ? 11.452 -11.534 -11.788 1.00 64.12 84 TYR A C 1
ATOM 685 O O . TYR A 1 84 ? 11.918 -11.645 -12.916 1.00 64.12 84 TYR A O 1
ATOM 693 N N . PHE A 1 85 ? 12.188 -11.225 -10.721 1.00 60.88 85 PHE A N 1
ATOM 694 C CA . PHE A 1 85 ? 13.574 -10.772 -10.808 1.00 60.88 85 PHE A CA 1
ATOM 695 C C . PHE A 1 85 ? 14.592 -11.921 -10.738 1.00 60.88 85 PHE A C 1
ATOM 697 O O . PHE A 1 85 ? 15.627 -11.841 -11.386 1.00 60.88 85 PHE A O 1
ATOM 704 N N . TYR A 1 86 ? 14.297 -13.007 -10.013 1.00 60.84 86 TYR A N 1
ATOM 705 C CA . TYR A 1 86 ? 15.199 -14.161 -9.854 1.00 60.84 86 TYR A CA 1
ATOM 706 C C . TYR A 1 86 ? 14.801 -15.357 -10.730 1.00 60.84 86 TYR A C 1
ATOM 708 O O . TYR A 1 86 ? 15.013 -16.508 -10.363 1.00 60.84 86 TYR A O 1
ATOM 716 N N . ARG A 1 87 ? 14.169 -15.108 -11.884 1.00 57.25 87 ARG A N 1
ATOM 717 C CA . ARG A 1 87 ? 13.764 -16.170 -12.824 1.00 57.25 87 ARG A CA 1
ATOM 718 C C . ARG A 1 87 ? 14.876 -16.583 -13.805 1.00 57.25 87 ARG A C 1
ATOM 720 O O . ARG A 1 87 ? 14.558 -17.096 -14.875 1.00 57.25 87 ARG A O 1
ATOM 727 N N . TYR A 1 88 ? 16.136 -16.369 -13.436 1.00 48.69 88 TYR A N 1
ATOM 728 C CA . TYR A 1 88 ? 17.324 -16.788 -14.179 1.00 48.69 88 TYR A CA 1
ATOM 729 C C . TYR A 1 88 ? 18.268 -17.545 -13.256 1.00 48.69 88 TYR A C 1
ATOM 731 O O . TYR A 1 88 ? 18.590 -16.985 -12.184 1.00 48.69 88 TYR A O 1
#

Secondary structure (DSSP, 8-state):
----TTTT--HHHHHHHHHHHHHHHHHHHHHHGGGT-HHHHHHHHHHTHHHHHHHHHHTT--HHHHHHHHHHHHHHHHHHHHHHHS--

Radius of gyration: 15.38 Å; chains: 1; bounding box: 37×26×48 Å

Organism: Lactiplantibacillus pentosus (NCBI:txid1589)

pLDDT: mean 83.38, std 13.15, range [43.34, 95.5]

Sequence (88 aa):
MKNLPLTNINTVGLVVVFLITVIYAVVIVYKHRDRNDIRQIYKWYLGYLLPFIVLSMIFHLQIAIQIGIYLAGAGIILHRSNRYFYRY